Protein AF-A0A4C1YRF5-F1 (afdb_monomer)

Organism: Eumeta variegata (NCBI:txid151549)

Foldseek 3Di:
DDDPVVVVVVVPPPDCPCVVVVVVVVVVVVVVVVVVVVVVVFDWDWDQDLDAPPLQWGFTWIAGPVPRDTDDTPDTDPCNNVFKGFPDWDDDPFKIWTFIDGRVNPDDTDIDIDGRDDPPD

Radius of gyration: 25.14 Å; Cα contacts (8 Å, |Δi|>4): 164; chains: 1; bounding box: 38×48×75 Å

pLDDT: mean 75.79, std 10.39, range [47.78, 93.0]

Secondary structure (DSSP, 8-state):
---HHHHHHHTTSPPTHHHHHHHHHHHHHHHHHHHHHHHHHS-EEEEE--S--TT--EEEEEEETTT--EEEEEEEETTGGGTEEEEEEEE-SSEEEEEEEETTS-S--EEEEEE---TT-

Sequence (121 aa):
MHDEKSAKHLSTVPLSNDTVSRRIHDLASYVKQELVTRLHKTRFALQMDESTDVAGLAILLVIDVRTGEFIRNLVELSSGGSGGVVWRVRVSATELICAVGFRSGTEETKLLVLDFDVPGA

Solvent-accessible surface area (backbone atoms only — not comparable to full-atom values): 7185 Å² total; per-residue (Å²): 134,82,59,70,70,59,55,60,59,53,72,70,51,80,71,69,79,56,54,59,59,49,50,50,52,52,49,52,49,47,54,51,50,52,50,52,54,49,57,75,72,51,55,73,39,78,46,82,45,92,62,50,50,100,86,21,32,23,39,36,36,34,26,36,65,85,79,66,44,80,74,48,74,80,43,73,36,91,44,16,63,82,36,29,42,75,80,46,76,51,73,62,98,41,38,39,37,33,40,32,33,34,77,83,62,84,48,78,72,44,77,48,74,46,76,64,70,61,95,87,117

Nearest PDB structures (foldseek):
  7t1y-assembly1_B  TM=8.928E-01  e=1.579E-06  Homo sapiens
  2ovr-assembly1_B  TM=8.914E-01  e=1.770E-06  Homo sapiens
  7t1z-assembly1_B  TM=8.985E-01  e=1.983E-06  Homo sapiens
  2ovq-assembly1_B  TM=7.562E-01  e=2.099E-06  Homo sapiens
  2ovp-assembly1_B  TM=7.545E-01  e=4.932E-06  Homo sapiens

Mean predicted aligned error: 13.36 Å

Structure (mmCIF, N/CA/C/O backbone):
data_AF-A0A4C1YRF5-F1
#
_entry.id   AF-A0A4C1YRF5-F1
#
loop_
_atom_site.group_PDB
_atom_site.id
_atom_site.type_symbol
_atom_site.label_atom_id
_atom_site.label_alt_id
_atom_site.label_comp_id
_atom_site.label_asym_id
_atom_site.label_entity_id
_atom_site.label_seq_id
_atom_site.pdbx_PDB_ins_code
_atom_site.Cartn_x
_atom_site.Cartn_y
_atom_site.Cartn_z
_atom_site.occupancy
_atom_site.B_iso_or_equiv
_atom_site.auth_seq_id
_atom_site.auth_comp_id
_atom_site.auth_asym_id
_atom_site.auth_atom_id
_atom_site.pdbx_PDB_model_num
ATOM 1 N N . MET A 1 1 ? -14.707 35.808 54.063 1.00 47.78 1 MET A N 1
ATOM 2 C CA . MET A 1 1 ? -14.093 34.532 54.483 1.00 47.78 1 MET A CA 1
ATOM 3 C C . MET A 1 1 ? -14.918 33.451 53.805 1.00 47.78 1 MET A C 1
ATOM 5 O O . MET A 1 1 ? -16.065 33.291 54.180 1.00 47.78 1 MET A O 1
ATOM 9 N N . HIS A 1 2 ? -14.446 32.905 52.681 1.00 54.00 2 HIS A N 1
ATOM 10 C CA . HIS A 1 2 ? -15.250 31.992 51.858 1.00 54.00 2 HIS A CA 1
ATOM 11 C C . HIS A 1 2 ? -15.219 30.587 52.469 1.00 54.00 2 HIS A C 1
ATOM 13 O O . HIS A 1 2 ? -14.153 30.103 52.844 1.00 54.00 2 HIS A O 1
ATOM 19 N N . ASP A 1 3 ? -16.395 29.975 52.586 1.00 64.62 3 ASP A N 1
ATOM 20 C CA . ASP A 1 3 ? -16.632 28.754 53.352 1.00 64.62 3 ASP A CA 1
ATOM 21 C C . ASP A 1 3 ? -15.828 27.561 52.814 1.00 64.62 3 ASP A C 1
ATOM 23 O O . ASP A 1 3 ? -15.987 27.126 51.672 1.00 64.62 3 ASP A O 1
ATOM 27 N N . GLU A 1 4 ? -14.994 26.974 53.672 1.00 75.12 4 GLU A N 1
ATOM 28 C CA . GLU A 1 4 ? -14.147 25.801 53.396 1.00 75.12 4 GLU A CA 1
ATOM 29 C C . GLU A 1 4 ? -14.957 24.584 52.896 1.00 75.12 4 GLU A C 1
ATOM 31 O O . GLU A 1 4 ? -14.465 23.720 52.167 1.00 75.12 4 GLU A O 1
ATOM 36 N N . LYS A 1 5 ? -16.246 24.544 53.248 1.00 73.88 5 LYS A N 1
ATOM 37 C CA . LYS A 1 5 ? -17.214 23.534 52.809 1.00 73.88 5 LYS A CA 1
ATOM 38 C C . LYS A 1 5 ? -17.516 23.633 51.307 1.00 73.88 5 LYS A C 1
ATOM 40 O O . LYS A 1 5 ? -17.642 22.606 50.644 1.00 73.88 5 LYS A O 1
ATOM 45 N N . SER A 1 6 ? -17.568 24.851 50.770 1.00 71.00 6 SER A N 1
ATOM 46 C CA . SER A 1 6 ? -17.786 25.122 49.345 1.00 71.00 6 SER A CA 1
ATOM 47 C C . SER A 1 6 ? -16.544 24.790 48.516 1.00 71.00 6 SER A C 1
ATOM 49 O O . SER A 1 6 ? -16.664 24.264 47.414 1.00 71.00 6 SER A O 1
ATOM 51 N N . ALA A 1 7 ? -15.344 25.002 49.069 1.00 73.81 7 ALA A N 1
ATOM 52 C CA . ALA A 1 7 ? -14.087 24.628 48.418 1.00 73.81 7 ALA A CA 1
ATOM 53 C C . ALA A 1 7 ? -13.938 23.101 48.253 1.00 73.81 7 ALA A C 1
ATOM 55 O O . ALA A 1 7 ? -13.535 22.634 47.189 1.00 73.81 7 ALA A O 1
ATOM 56 N N . LYS A 1 8 ? -14.342 22.311 49.260 1.00 74.88 8 LYS A N 1
ATOM 57 C CA . LYS A 1 8 ? -14.329 20.833 49.198 1.00 74.88 8 LYS A CA 1
ATOM 58 C C . LYS A 1 8 ? -15.334 20.258 48.192 1.00 74.88 8 LYS A C 1
ATOM 60 O O . LYS A 1 8 ? -15.087 19.204 47.613 1.00 74.88 8 LYS A O 1
ATOM 65 N N . HIS A 1 9 ? -16.449 20.952 47.960 1.00 69.31 9 HIS A N 1
ATOM 66 C CA . HIS A 1 9 ? -17.412 20.595 46.912 1.00 69.31 9 HIS A CA 1
ATOM 67 C C . HIS A 1 9 ? -16.955 21.009 45.506 1.00 69.31 9 HIS A C 1
ATOM 69 O O . HIS A 1 9 ? -17.420 20.442 44.525 1.00 69.31 9 HIS A O 1
ATOM 75 N N . LEU A 1 10 ? -16.047 21.981 45.391 1.00 65.38 10 LEU A N 1
ATOM 76 C CA . LEU A 1 10 ? -15.491 22.396 44.105 1.00 65.38 10 LEU A CA 1
ATOM 77 C C . LEU A 1 10 ? -14.403 21.424 43.618 1.00 65.38 10 LEU A C 1
ATOM 79 O O . LEU A 1 10 ? -14.281 21.204 42.42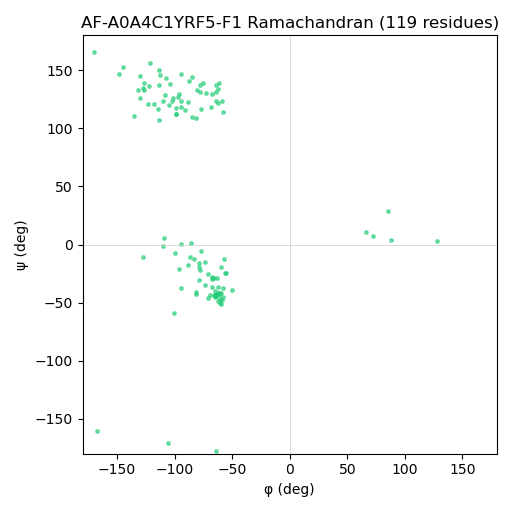0 1.00 65.38 10 LEU A O 1
ATOM 83 N N . SER A 1 11 ? -13.663 20.781 44.532 1.00 65.81 11 SER A N 1
ATOM 84 C CA . SER A 1 11 ? -12.657 19.761 44.188 1.00 65.81 11 SER A CA 1
ATOM 85 C C . SER A 1 11 ? -13.246 18.418 43.746 1.00 65.81 11 SER A C 1
ATOM 87 O O . SER A 1 11 ? -12.525 17.589 43.198 1.00 65.81 11 SER A O 1
ATOM 89 N N . THR A 1 12 ? -14.536 18.176 43.994 1.00 68.94 12 THR A N 1
ATOM 90 C CA . THR A 1 12 ? -15.246 16.992 43.484 1.00 68.94 12 THR A CA 1
ATOM 91 C C . THR A 1 12 ? -15.814 17.198 42.082 1.00 68.94 12 THR A C 1
ATOM 93 O O . THR A 1 12 ? -16.222 16.223 41.454 1.00 68.94 12 THR A O 1
ATOM 96 N N . VAL A 1 13 ? -15.817 18.433 41.565 1.00 63.59 13 VAL A N 1
ATOM 97 C CA . VAL A 1 13 ? -16.153 18.711 40.166 1.00 63.59 13 VAL A CA 1
ATOM 98 C C . VAL A 1 13 ? -14.939 18.329 39.314 1.00 63.59 13 VAL A C 1
ATOM 100 O O . VAL A 1 13 ? -13.880 18.939 39.477 1.00 63.59 13 VAL A O 1
ATOM 103 N N . PRO A 1 14 ? -15.046 17.332 38.414 1.00 58.84 14 PRO A N 1
ATOM 104 C CA . PRO A 1 14 ? -13.927 16.939 37.568 1.00 58.84 14 PRO A CA 1
ATOM 105 C C . PRO A 1 14 ? -13.473 18.142 36.741 1.00 58.84 14 PRO A C 1
ATOM 107 O O . PRO A 1 14 ? -14.273 18.754 36.029 1.00 58.84 14 PRO A O 1
ATOM 110 N N . LEU A 1 15 ? -12.195 18.501 36.847 1.00 61.03 15 LEU A N 1
ATOM 111 C CA . LEU A 1 15 ? -11.625 19.580 36.052 1.00 61.03 15 LEU A CA 1
ATOM 112 C C . LEU A 1 15 ? -11.672 19.170 34.573 1.00 61.03 15 LEU A C 1
ATOM 114 O O . LEU A 1 15 ? -11.158 18.134 34.173 1.00 61.03 15 LEU A O 1
ATOM 118 N N . SER A 1 16 ? -12.315 19.999 33.753 1.00 54.59 16 SER A N 1
ATOM 119 C CA . SER A 1 16 ? -12.630 19.742 32.339 1.00 54.59 16 SER A CA 1
ATOM 120 C C . SER A 1 16 ? -11.419 19.438 31.432 1.00 54.59 16 SER A C 1
ATOM 122 O O . SER A 1 16 ? -11.618 19.005 30.290 1.00 54.59 16 SER A O 1
ATOM 124 N N . ASN A 1 17 ? -10.187 19.670 31.890 1.00 55.25 17 ASN A N 1
ATOM 125 C CA . ASN A 1 17 ? -8.987 19.738 31.048 1.00 55.25 17 ASN A CA 1
ATOM 126 C C . ASN A 1 17 ? -8.528 18.398 30.464 1.00 55.25 17 ASN A C 1
ATOM 128 O O . ASN A 1 17 ? -7.931 18.372 29.392 1.00 55.25 17 ASN A O 1
ATOM 132 N N . ASP A 1 18 ? -8.846 17.281 31.101 1.00 58.19 18 ASP A N 1
ATOM 133 C CA . ASP A 1 18 ? -8.476 15.946 30.627 1.00 58.19 18 ASP A CA 1
ATOM 134 C C . ASP A 1 18 ? -9.624 15.238 29.892 1.00 58.19 18 ASP A C 1
ATOM 136 O O . ASP A 1 18 ? -9.408 14.218 29.244 1.00 58.19 18 ASP A O 1
ATOM 140 N N . THR A 1 19 ? -10.832 15.811 29.881 1.00 68.31 19 THR A N 1
ATOM 141 C CA . THR A 1 19 ? -11.997 15.234 29.184 1.00 68.31 19 THR A CA 1
ATOM 142 C C . THR A 1 19 ? -11.859 15.286 27.669 1.00 68.31 19 THR A C 1
ATOM 144 O O . THR A 1 19 ? -12.181 14.317 26.987 1.00 68.31 19 THR A O 1
ATOM 147 N N . VAL A 1 20 ? -11.385 16.410 27.126 1.00 77.38 20 VAL A N 1
ATOM 148 C CA . VAL A 1 20 ? -11.210 16.570 25.674 1.00 77.38 20 VAL A CA 1
ATOM 149 C C . VAL A 1 20 ? -10.043 15.715 25.193 1.00 77.38 20 VAL A C 1
ATOM 151 O O . VAL A 1 20 ? -10.201 14.966 24.235 1.00 77.38 20 VAL A O 1
ATOM 154 N N . SER A 1 21 ? -8.911 15.757 25.902 1.00 82.88 21 SER A N 1
ATOM 155 C CA . SER A 1 21 ? -7.732 14.950 25.568 1.00 82.88 21 SER A CA 1
ATOM 156 C C . SER A 1 21 ? -8.030 13.447 25.620 1.00 82.88 21 SER A C 1
ATOM 158 O O . SER A 1 21 ? -7.766 12.743 24.646 1.00 82.88 21 SER A O 1
ATOM 160 N N . ARG A 1 22 ? -8.688 12.960 26.688 1.00 82.81 22 ARG A N 1
ATOM 161 C CA . ARG A 1 22 ? -9.128 11.555 26.778 1.00 82.81 22 ARG A CA 1
ATOM 162 C C . ARG A 1 22 ? -10.070 11.182 25.642 1.00 82.81 22 ARG A C 1
ATOM 164 O O . ARG A 1 22 ? -9.817 10.204 24.960 1.00 82.81 22 ARG A O 1
ATOM 171 N N . ARG A 1 23 ? -11.091 11.995 25.356 1.00 86.44 23 ARG A N 1
ATOM 172 C CA . ARG A 1 23 ? -12.031 11.705 24.260 1.00 86.44 23 ARG A CA 1
ATOM 173 C C . ARG A 1 23 ? -11.365 11.680 22.886 1.00 86.44 23 ARG A C 1
ATOM 175 O O . ARG A 1 23 ? -11.757 10.869 22.055 1.00 86.44 23 ARG A O 1
ATOM 182 N N . ILE A 1 24 ? -10.382 12.547 22.635 1.00 88.44 24 ILE A N 1
ATOM 183 C CA . ILE A 1 24 ? -9.588 12.511 21.398 1.00 88.44 24 ILE A CA 1
ATOM 184 C C . ILE A 1 24 ? -8.786 11.213 21.337 1.00 88.44 24 ILE A C 1
ATOM 186 O O . ILE A 1 24 ? -8.767 10.561 20.297 1.00 88.44 24 ILE A O 1
ATOM 190 N N . HIS A 1 25 ? -8.158 10.818 22.445 1.00 89.44 25 HIS A N 1
ATOM 191 C CA . HIS A 1 25 ? -7.386 9.584 22.516 1.00 89.44 25 HIS A CA 1
ATOM 192 C C . HIS A 1 25 ? -8.260 8.335 22.326 1.00 89.44 25 HIS A C 1
ATOM 194 O O . HIS A 1 25 ? -7.902 7.447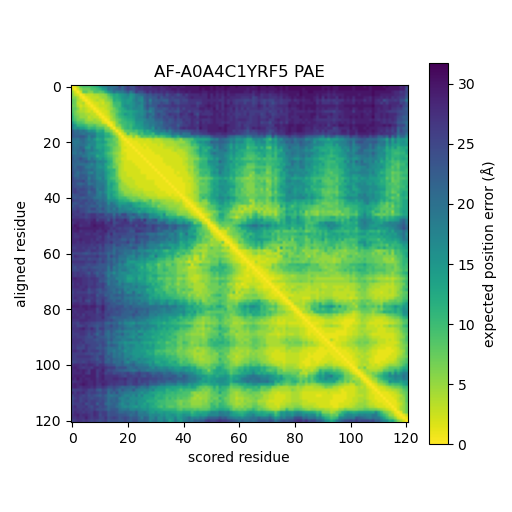 21.552 1.00 89.44 25 HIS A O 1
ATOM 200 N N . ASP A 1 26 ? -9.430 8.297 22.961 1.00 90.44 26 ASP A N 1
ATOM 201 C CA . ASP A 1 26 ? -10.406 7.215 22.835 1.00 90.44 26 ASP A CA 1
ATOM 202 C C . ASP A 1 26 ? -10.938 7.129 21.400 1.00 90.44 26 ASP A C 1
ATOM 204 O O . ASP A 1 26 ? -11.003 6.044 20.824 1.00 90.44 26 ASP A O 1
ATOM 208 N N . LEU A 1 27 ? -11.255 8.273 20.781 1.00 93.00 27 LEU A N 1
ATOM 209 C CA . LEU A 1 27 ? -11.716 8.323 19.395 1.00 93.00 27 LEU A CA 1
ATOM 210 C C . LEU A 1 27 ? -10.618 7.884 18.420 1.00 93.00 27 LEU A C 1
ATOM 212 O O . LEU A 1 27 ? -10.889 7.105 17.509 1.00 93.00 27 LEU A O 1
ATOM 216 N N . ALA A 1 28 ? -9.381 8.340 18.618 1.00 90.62 28 ALA A N 1
ATOM 217 C CA . 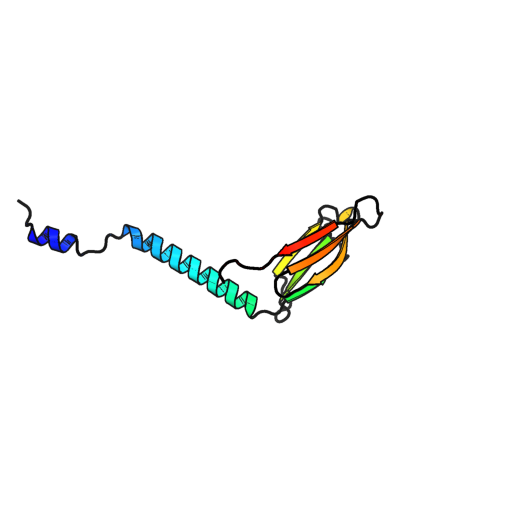ALA A 1 28 ? -8.243 7.925 17.805 1.00 90.62 28 ALA A CA 1
ATOM 218 C C . ALA A 1 28 ? -7.991 6.415 17.926 1.00 90.62 28 ALA A C 1
ATOM 220 O O . ALA A 1 28 ? -7.791 5.733 16.919 1.00 90.62 28 ALA A O 1
ATOM 221 N N . SER A 1 29 ? -8.063 5.882 19.148 1.00 90.31 29 SER A N 1
ATOM 222 C CA . SER A 1 29 ? -7.909 4.452 19.420 1.00 90.31 29 SER A CA 1
ATOM 223 C C . SER A 1 29 ? -9.024 3.633 18.771 1.00 90.31 29 SER A C 1
ATOM 225 O O . SER A 1 29 ? -8.740 2.633 18.114 1.00 90.31 29 SER A O 1
ATOM 227 N N . TYR A 1 30 ? -10.273 4.089 18.876 1.00 92.62 30 TYR A N 1
ATOM 228 C CA . TYR A 1 30 ? -11.421 3.448 18.240 1.00 92.62 30 TYR A CA 1
ATOM 229 C C . TYR A 1 30 ? -11.305 3.440 16.711 1.00 92.62 30 TYR A C 1
ATOM 231 O O . TYR A 1 30 ? -11.449 2.388 16.091 1.00 92.62 30 TYR A O 1
ATOM 239 N N . VAL A 1 31 ? -10.984 4.583 16.092 1.00 91.12 31 VAL A N 1
ATOM 240 C CA . VAL A 1 31 ? -10.803 4.681 14.632 1.00 91.12 31 VAL A CA 1
ATOM 241 C C . VAL A 1 31 ? -9.681 3.754 14.163 1.00 91.12 31 VAL A C 1
ATOM 243 O O . VAL A 1 31 ? -9.848 3.053 13.165 1.00 91.12 31 VAL A O 1
ATOM 246 N N . LYS A 1 32 ? -8.566 3.692 14.903 1.00 85.31 32 LYS A N 1
ATOM 247 C CA . LYS A 1 32 ? -7.471 2.753 14.625 1.00 85.31 32 LYS A CA 1
ATOM 248 C C . LYS A 1 32 ? -7.957 1.302 14.681 1.00 85.31 32 LYS A C 1
ATOM 250 O O . LYS A 1 32 ? -7.709 0.549 13.744 1.00 85.31 32 LYS A O 1
ATOM 255 N N . GLN A 1 33 ? -8.640 0.905 15.752 1.00 83.25 33 GLN A N 1
ATOM 256 C CA . GLN A 1 33 ? -9.118 -0.470 15.935 1.00 83.25 33 GLN A CA 1
ATOM 257 C C . GLN A 1 33 ? -10.150 -0.881 14.881 1.00 83.25 33 GLN A C 1
ATOM 259 O O . GLN A 1 33 ? -10.075 -1.988 14.346 1.00 83.25 33 GLN A O 1
ATOM 264 N N . GLU A 1 34 ? -11.090 0.004 14.552 1.00 86.94 34 GLU A N 1
ATOM 265 C CA . GLU A 1 34 ? -12.094 -0.239 13.518 1.00 86.94 34 GLU A CA 1
ATOM 266 C C . GLU A 1 34 ? -11.435 -0.390 12.142 1.00 86.94 34 GLU A C 1
ATOM 268 O O . GLU A 1 34 ? -11.758 -1.320 11.403 1.00 86.94 34 GLU A O 1
ATOM 273 N N . LEU A 1 35 ? -10.459 0.466 11.814 1.00 81.81 35 LEU A N 1
ATOM 274 C CA . LEU A 1 35 ? -9.688 0.353 10.578 1.00 81.81 35 LEU A 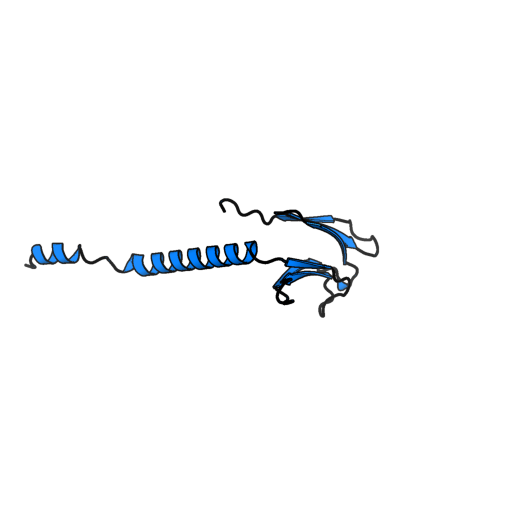CA 1
ATOM 275 C C . LEU A 1 35 ? -8.939 -0.984 10.506 1.00 81.81 35 LEU A C 1
ATOM 277 O O . LEU A 1 35 ? -9.082 -1.698 9.516 1.00 81.81 35 LEU A O 1
ATOM 281 N N . VAL A 1 36 ? -8.204 -1.361 11.557 1.00 79.25 36 VAL A N 1
ATOM 282 C CA . VAL A 1 36 ? -7.486 -2.649 11.627 1.00 79.25 36 VAL A CA 1
ATOM 283 C C . VAL A 1 36 ? -8.456 -3.821 11.469 1.00 79.25 36 VAL A C 1
ATOM 285 O O . VAL A 1 36 ? -8.224 -4.724 10.670 1.00 79.25 36 VAL A O 1
ATOM 288 N N . THR A 1 37 ? -9.594 -3.781 12.161 1.00 79.31 37 THR A N 1
ATOM 289 C CA . THR A 1 37 ? -10.621 -4.827 12.080 1.00 79.31 37 THR A CA 1
ATOM 290 C C . THR A 1 37 ? -11.190 -4.956 10.670 1.00 79.31 37 THR A C 1
ATOM 292 O O . THR A 1 37 ? -11.401 -6.070 10.185 1.00 79.31 37 THR A O 1
ATOM 295 N N . ARG A 1 38 ? -11.449 -3.832 9.993 1.00 78.31 38 ARG A N 1
ATOM 296 C CA . ARG A 1 38 ? -11.914 -3.833 8.601 1.00 78.31 38 ARG A CA 1
ATOM 297 C C . ARG A 1 38 ? -10.859 -4.392 7.665 1.00 78.31 38 ARG A C 1
ATOM 299 O O . ARG A 1 38 ? -11.204 -5.231 6.837 1.00 78.31 38 ARG A O 1
ATOM 306 N N . LEU A 1 39 ? -9.602 -3.981 7.821 1.00 73.25 39 LEU A N 1
ATOM 307 C CA . LEU A 1 39 ? -8.494 -4.472 7.005 1.00 73.25 39 LEU A CA 1
ATOM 308 C C . LEU A 1 39 ? -8.297 -5.986 7.174 1.00 73.25 39 LEU A C 1
ATOM 310 O O . LEU A 1 39 ? -8.172 -6.693 6.185 1.00 73.25 39 LEU A O 1
ATOM 314 N N . HIS A 1 40 ? -8.394 -6.519 8.395 1.00 72.56 40 HIS A N 1
ATOM 315 C CA . HIS A 1 40 ? -8.310 -7.967 8.631 1.00 72.56 40 HIS A CA 1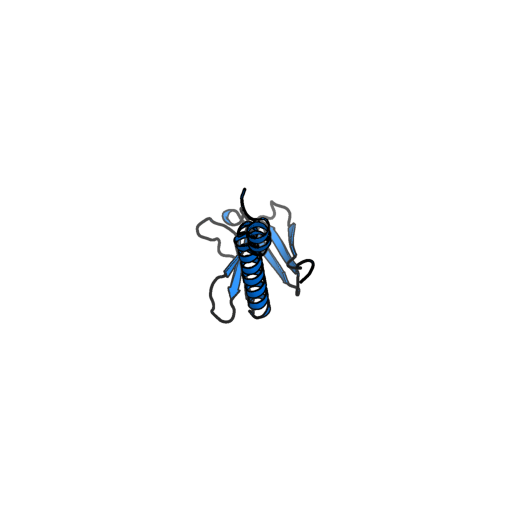
ATOM 316 C C . HIS A 1 40 ? -9.489 -8.768 8.057 1.00 72.56 40 HIS A C 1
ATOM 318 O O . HIS A 1 40 ? -9.344 -9.949 7.746 1.00 72.56 40 HIS A O 1
ATOM 324 N N . LYS A 1 41 ? -10.675 -8.162 7.933 1.00 74.94 41 LYS A N 1
ATOM 325 C CA . LYS A 1 41 ? -11.872 -8.826 7.382 1.00 74.94 41 LYS A CA 1
ATOM 326 C C . LYS A 1 41 ? -11.991 -8.706 5.867 1.00 74.94 41 LYS A C 1
ATOM 328 O O . LYS A 1 41 ? -12.785 -9.427 5.260 1.00 74.94 41 LYS A O 1
ATOM 333 N N . THR A 1 42 ? -11.275 -7.768 5.264 1.00 71.25 42 THR A N 1
ATOM 334 C CA . THR A 1 42 ? -11.332 -7.520 3.826 1.00 71.25 42 THR A CA 1
ATOM 335 C C . THR A 1 42 ? -10.335 -8.424 3.113 1.00 71.25 42 THR A C 1
ATOM 337 O O . THR A 1 42 ? -9.253 -8.723 3.609 1.00 71.25 42 THR A O 1
ATOM 340 N N . ARG A 1 43 ? -10.744 -8.941 1.952 1.00 74.75 43 ARG A N 1
ATOM 341 C CA . ARG A 1 43 ? -9.844 -9.658 1.051 1.00 74.75 43 ARG A CA 1
ATOM 342 C C . ARG A 1 43 ? -9.374 -8.661 0.012 1.00 74.75 43 ARG A C 1
ATOM 344 O O . ARG A 1 43 ? -10.200 -7.994 -0.605 1.00 74.75 43 ARG A O 1
ATOM 351 N N . PHE A 1 44 ? -8.069 -8.594 -0.186 1.00 76.94 44 PHE A N 1
ATOM 352 C CA . PHE A 1 44 ? -7.457 -7.699 -1.155 1.00 76.94 44 PHE A CA 1
ATOM 353 C C . PHE A 1 44 ? -6.940 -8.486 -2.352 1.00 76.94 44 PHE A C 1
ATOM 355 O O . PHE A 1 44 ? -6.443 -9.604 -2.202 1.00 76.94 44 PHE A O 1
ATOM 362 N N . ALA A 1 45 ? -7.060 -7.896 -3.534 1.00 72.69 45 ALA A N 1
ATOM 363 C CA . ALA A 1 45 ? -6.364 -8.333 -4.728 1.00 72.69 45 ALA A CA 1
ATOM 364 C C . ALA A 1 45 ? -5.214 -7.367 -4.989 1.00 72.69 45 ALA A C 1
ATOM 366 O O . ALA A 1 45 ? -5.366 -6.150 -4.862 1.00 72.69 45 ALA A O 1
ATOM 367 N N . LEU A 1 46 ? -4.068 -7.928 -5.362 1.00 75.06 46 LEU A N 1
ATOM 368 C CA . LEU A 1 46 ? -2.952 -7.166 -5.897 1.00 75.06 46 LEU A CA 1
ATOM 369 C C . LEU A 1 46 ? -3.063 -7.201 -7.416 1.00 75.06 46 LEU A C 1
ATOM 371 O O . LEU A 1 46 ? -3.009 -8.279 -8.009 1.00 75.06 46 LEU A O 1
ATOM 375 N N . GLN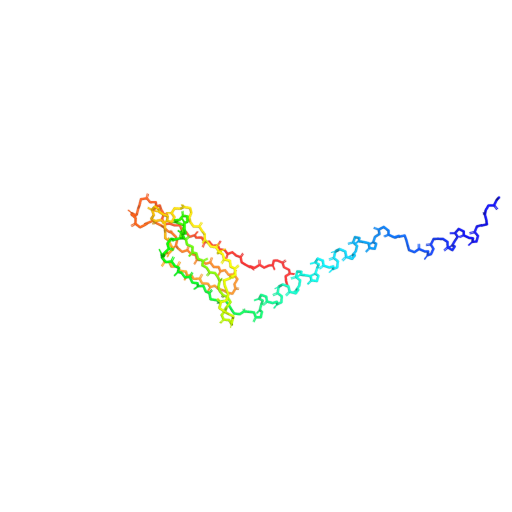 A 1 47 ? -3.224 -6.037 -8.036 1.00 67.75 47 GLN A N 1
ATOM 376 C CA . GLN A 1 47 ? -3.153 -5.915 -9.485 1.00 67.75 47 GLN A CA 1
ATOM 377 C C . GLN A 1 47 ? -1.765 -5.407 -9.860 1.00 67.75 47 GLN A C 1
ATOM 379 O O . GLN A 1 47 ? -1.360 -4.311 -9.470 1.00 67.75 47 GLN A O 1
ATOM 384 N N . MET A 1 48 ? -1.040 -6.235 -10.610 1.00 63.56 48 MET A N 1
ATOM 385 C CA . MET A 1 48 ? 0.166 -5.827 -11.317 1.00 63.56 48 MET A CA 1
ATOM 386 C C . MET A 1 48 ? -0.280 -5.241 -12.646 1.00 63.56 48 MET A C 1
ATOM 388 O O . MET A 1 48 ? -0.770 -5.985 -13.494 1.00 63.56 48 MET A O 1
ATOM 392 N N . ASP A 1 49 ? -0.153 -3.929 -12.806 1.00 60.50 49 ASP A N 1
ATOM 393 C CA . ASP A 1 49 ? -0.326 -3.321 -14.114 1.00 60.50 49 ASP A CA 1
ATOM 394 C C . ASP A 1 49 ? 1.045 -3.019 -14.717 1.00 60.50 49 ASP A C 1
ATOM 396 O O . ASP A 1 49 ? 1.915 -2.416 -14.089 1.00 60.50 49 ASP A O 1
ATOM 400 N N . GLU A 1 50 ? 1.253 -3.522 -15.930 1.00 53.34 50 GLU A N 1
ATOM 401 C CA . GLU A 1 50 ? 2.414 -3.177 -16.747 1.00 53.34 50 GLU A CA 1
ATOM 402 C C . GLU A 1 50 ? 2.225 -1.804 -17.412 1.00 53.34 50 GLU A C 1
ATOM 404 O O . GLU A 1 50 ? 3.188 -1.221 -17.918 1.00 53.34 50 GLU A O 1
ATOM 409 N N . SER A 1 51 ? 0.979 -1.312 -17.433 1.00 54.34 51 SER A N 1
ATOM 410 C CA . SER A 1 51 ? 0.624 0.005 -17.921 1.00 54.34 51 SER A CA 1
ATOM 411 C C . SER A 1 51 ? 1.082 1.067 -16.927 1.00 54.34 51 SER A C 1
ATOM 413 O O . SER A 1 51 ? 0.914 0.969 -15.711 1.00 54.34 51 SER A O 1
ATOM 415 N N . THR A 1 52 ? 1.764 2.063 -17.467 1.00 59.62 52 THR A N 1
ATOM 416 C CA . THR A 1 52 ? 2.187 3.237 -16.727 1.00 59.62 52 THR A CA 1
ATOM 417 C C . THR A 1 52 ? 0.985 4.145 -16.499 1.00 59.62 52 THR A C 1
ATOM 419 O O . THR A 1 52 ? 0.189 4.329 -17.424 1.00 59.62 52 THR A O 1
ATOM 422 N N . ASP A 1 53 ? 0.85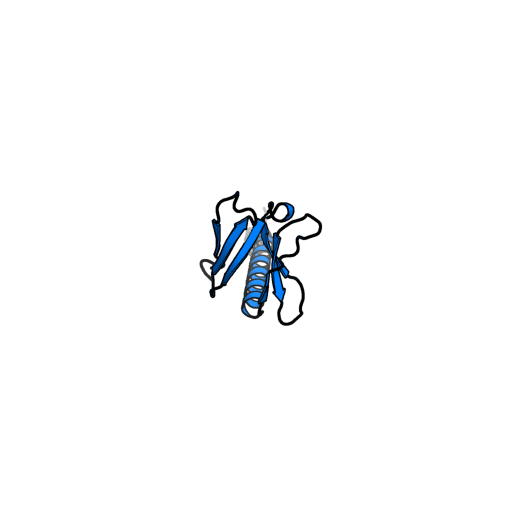1 4.743 -15.315 1.00 65.19 53 ASP A N 1
ATOM 423 C CA . ASP A 1 53 ? -0.214 5.725 -15.077 1.00 65.19 53 ASP A CA 1
ATOM 424 C C . ASP A 1 53 ? -0.062 6.983 -15.959 1.00 65.19 53 ASP A C 1
ATOM 426 O O . ASP A 1 53 ? 0.848 7.099 -16.784 1.00 65.19 53 ASP A O 1
ATOM 430 N N . VAL A 1 54 ? -0.948 7.970 -15.790 1.00 66.75 54 VAL A N 1
ATOM 431 C CA . VAL A 1 54 ? -0.870 9.238 -16.544 1.00 66.75 54 VAL A CA 1
ATOM 432 C C . VAL A 1 54 ? 0.440 10.009 -16.314 1.00 66.75 54 VAL A C 1
ATOM 434 O O . VAL A 1 54 ? 0.783 10.864 -17.127 1.00 66.75 54 VAL A O 1
ATOM 437 N N . ALA A 1 55 ? 1.168 9.717 -15.231 1.00 65.88 55 ALA A N 1
ATOM 438 C CA . ALA A 1 55 ? 2.482 10.271 -14.918 1.00 65.88 55 ALA A CA 1
ATOM 439 C C . ALA A 1 55 ? 3.640 9.370 -15.392 1.00 65.88 55 ALA A C 1
ATOM 441 O O . ALA A 1 55 ? 4.809 9.719 -15.220 1.00 65.88 55 ALA A O 1
ATOM 442 N N . GLY A 1 56 ? 3.337 8.236 -16.020 1.00 63.41 56 GLY A N 1
ATOM 443 C CA . GLY A 1 56 ? 4.323 7.282 -16.485 1.00 63.41 56 GLY A CA 1
ATOM 444 C C . GLY A 1 56 ? 4.719 6.251 -15.428 1.00 63.41 56 GLY A C 1
ATOM 445 O O . GLY A 1 56 ? 5.591 5.455 -15.693 1.00 63.41 56 GLY A O 1
ATOM 446 N N . LEU A 1 57 ? 4.156 6.199 -14.231 1.00 66.75 57 LEU A N 1
ATOM 447 C CA . LEU A 1 57 ? 4.721 5.407 -13.135 1.00 66.75 57 LEU A CA 1
ATOM 448 C C . LEU A 1 57 ? 4.280 3.942 -13.190 1.00 66.75 57 LEU A C 1
ATOM 450 O O . LEU A 1 57 ? 3.153 3.638 -13.574 1.00 66.75 57 LEU A O 1
ATOM 454 N N . ALA A 1 58 ? 5.173 3.025 -12.805 1.00 66.00 58 ALA A N 1
ATOM 455 C CA . ALA A 1 58 ? 4.859 1.602 -12.705 1.00 66.00 58 ALA A CA 1
ATOM 456 C C . ALA A 1 58 ? 4.314 1.337 -11.305 1.00 66.00 58 ALA A C 1
ATOM 458 O O . ALA A 1 58 ? 4.983 1.648 -10.312 1.00 66.00 58 ALA A O 1
ATOM 459 N N . ILE A 1 59 ? 3.099 0.787 -11.238 1.00 67.56 59 ILE A N 1
ATOM 460 C CA . ILE A 1 59 ? 2.303 0.773 -10.012 1.00 67.56 59 ILE A CA 1
ATOM 461 C C . ILE A 1 59 ? 1.836 -0.641 -9.667 1.00 67.56 59 ILE A C 1
ATOM 463 O O . ILE A 1 59 ? 1.316 -1.377 -10.504 1.00 67.56 59 ILE A O 1
ATOM 467 N N . LEU A 1 60 ? 1.976 -1.001 -8.389 1.00 75.38 60 LEU A N 1
ATOM 468 C CA . LEU A 1 60 ? 1.287 -2.145 -7.795 1.00 75.38 60 LEU A CA 1
ATOM 469 C C . LEU A 1 60 ? 0.053 -1.654 -7.030 1.00 75.38 60 LEU A C 1
ATOM 471 O O . LEU A 1 60 ? 0.186 -0.986 -5.999 1.00 75.38 60 LEU A O 1
ATOM 475 N N . LEU A 1 61 ? -1.136 -1.995 -7.530 1.00 76.25 61 LEU A N 1
ATOM 476 C CA . LEU A 1 61 ? -2.419 -1.533 -6.996 1.00 76.25 61 LEU A CA 1
ATOM 477 C C . LEU A 1 61 ? -3.004 -2.536 -5.995 1.00 76.25 61 LEU A C 1
ATOM 479 O O . LEU A 1 61 ? -2.888 -3.751 -6.176 1.00 76.25 61 LEU A O 1
ATOM 483 N N . VAL A 1 62 ? -3.706 -2.022 -4.984 1.00 76.06 62 VAL A N 1
ATOM 484 C CA . VAL A 1 62 ? -4.560 -2.815 -4.086 1.00 76.06 62 VAL A CA 1
ATOM 485 C C . VAL A 1 62 ? -6.012 -2.526 -4.390 1.00 76.06 62 VAL A C 1
ATOM 487 O O . VAL A 1 62 ? -6.430 -1.367 -4.388 1.00 76.06 62 VAL A O 1
ATOM 490 N N . ILE A 1 63 ? -6.778 -3.588 -4.597 1.00 75.06 63 ILE A N 1
ATOM 491 C CA . ILE A 1 63 ? -8.207 -3.528 -4.885 1.00 75.06 63 ILE A CA 1
ATOM 492 C C . ILE A 1 63 ? -8.947 -4.337 -3.819 1.00 75.06 63 ILE A C 1
ATOM 494 O O . ILE A 1 63 ? -8.513 -5.434 -3.454 1.00 75.06 63 ILE A O 1
ATOM 498 N N . ASP A 1 64 ? -10.060 -3.813 -3.308 1.00 78.69 64 ASP A N 1
ATOM 499 C CA . ASP A 1 64 ? -10.978 -4.602 -2.480 1.00 78.69 64 ASP A CA 1
ATOM 500 C C . ASP A 1 64 ? -11.644 -5.657 -3.376 1.00 78.69 64 ASP A C 1
ATOM 502 O O . ASP A 1 64 ? -12.358 -5.331 -4.320 1.00 78.69 64 ASP A O 1
ATOM 506 N N . VAL A 1 65 ? -11.431 -6.943 -3.087 1.00 77.81 65 VAL A N 1
ATOM 507 C CA . VAL A 1 65 ? -11.965 -8.050 -3.905 1.00 77.81 65 VAL A CA 1
ATOM 508 C C . VAL A 1 65 ? -13.490 -8.066 -3.917 1.00 77.81 65 VAL A C 1
ATOM 510 O O . VAL A 1 65 ? -14.103 -8.556 -4.863 1.00 77.81 65 VAL A O 1
ATOM 513 N N . ARG A 1 66 ? -14.122 -7.577 -2.850 1.00 79.75 66 ARG A N 1
ATOM 514 C CA . ARG A 1 66 ? -15.573 -7.603 -2.700 1.00 79.75 66 ARG A CA 1
ATOM 515 C C . ARG A 1 66 ? -16.235 -6.457 -3.453 1.00 79.75 66 ARG A C 1
ATOM 517 O O . ARG A 1 66 ? -17.285 -6.682 -4.044 1.00 79.75 66 ARG A O 1
ATOM 524 N N . THR A 1 67 ? -15.680 -5.247 -3.382 1.00 82.00 67 THR A N 1
ATOM 525 C CA . THR A 1 67 ? -16.293 -4.062 -4.012 1.00 82.00 67 THR A CA 1
ATOM 526 C C . THR A 1 67 ? -15.716 -3.755 -5.391 1.00 82.00 67 THR A C 1
ATOM 528 O O . THR A 1 67 ? -16.375 -3.090 -6.183 1.00 82.00 67 THR A O 1
ATOM 531 N N . GLY A 1 68 ? -14.516 -4.249 -5.702 1.00 81.00 68 GLY A N 1
ATOM 532 C CA . GLY A 1 68 ? -13.764 -3.871 -6.898 1.00 81.00 68 GLY A CA 1
ATOM 533 C C . GLY A 1 68 ? -13.184 -2.457 -6.822 1.00 81.00 68 GLY A C 1
ATOM 534 O O . GLY A 1 68 ? -12.654 -1.964 -7.815 1.00 81.00 68 GLY A O 1
ATOM 535 N N . GLU A 1 69 ? -13.284 -1.787 -5.670 1.00 81.06 69 GLU A N 1
ATOM 536 C CA . GLU A 1 69 ? -12.791 -0.425 -5.504 1.00 81.06 69 GLU A CA 1
ATOM 537 C C . GLU A 1 69 ? -11.273 -0.409 -5.327 1.00 81.06 69 GLU A C 1
ATOM 539 O O . GLU A 1 69 ? -10.690 -1.205 -4.583 1.00 81.06 69 GLU A O 1
ATOM 544 N N . PHE A 1 70 ? -10.637 0.545 -6.002 1.00 80.88 70 PHE A N 1
ATOM 545 C CA . PHE A 1 70 ? -9.240 0.872 -5.776 1.00 80.88 70 PHE A CA 1
ATOM 546 C C . PHE A 1 70 ? -9.047 1.414 -4.357 1.00 80.88 70 PHE A C 1
ATOM 548 O O . PHE A 1 70 ? -9.758 2.322 -3.926 1.00 80.88 70 PHE A O 1
ATOM 555 N N . ILE A 1 71 ? -8.051 0.878 -3.653 1.00 80.31 71 ILE A N 1
ATOM 556 C CA . ILE A 1 71 ? -7.711 1.299 -2.294 1.00 80.31 71 ILE A CA 1
ATOM 557 C C . ILE A 1 71 ? -6.515 2.246 -2.320 1.00 80.31 71 ILE A C 1
ATOM 559 O O . ILE A 1 71 ? -6.601 3.360 -1.805 1.00 80.31 71 ILE A O 1
ATOM 563 N N . ARG A 1 72 ? -5.376 1.787 -2.860 1.00 79.88 72 ARG A N 1
ATOM 564 C CA . ARG A 1 72 ? -4.123 2.557 -2.914 1.00 79.88 72 ARG A CA 1
ATOM 565 C C . ARG A 1 72 ? -3.051 1.904 -3.787 1.00 79.88 72 ARG A C 1
ATOM 567 O O . ARG A 1 72 ? -3.093 0.699 -4.038 1.00 79.88 72 ARG A O 1
ATOM 574 N N . ASN A 1 73 ? -2.028 2.691 -4.115 1.00 80.88 73 ASN A N 1
ATOM 575 C CA . ASN A 1 73 ? -0.739 2.214 -4.616 1.00 80.88 73 ASN A CA 1
ATOM 576 C C . ASN A 1 73 ? 0.096 1.682 -3.432 1.00 80.88 73 ASN A C 1
ATOM 578 O O . ASN A 1 73 ? 0.206 2.359 -2.402 1.00 80.88 73 ASN A O 1
ATOM 582 N N . LEU A 1 74 ? 0.668 0.477 -3.553 1.00 80.62 74 LEU A N 1
ATOM 583 C CA . LEU A 1 74 ? 1.650 -0.057 -2.588 1.00 80.62 74 LEU A CA 1
ATOM 584 C C . LEU A 1 74 ? 3.089 0.203 -3.011 1.00 80.62 74 LEU A C 1
ATOM 586 O O . LEU A 1 74 ? 3.939 0.458 -2.165 1.00 80.62 74 LEU A O 1
ATOM 590 N N . VAL A 1 75 ? 3.356 0.110 -4.310 1.00 80.75 75 VAL A N 1
ATOM 591 C CA . VAL A 1 75 ? 4.668 0.370 -4.898 1.00 80.75 75 VAL A CA 1
ATOM 592 C C . VAL A 1 75 ? 4.457 1.286 -6.085 1.00 80.75 75 VAL A C 1
ATOM 594 O O . VAL A 1 75 ? 3.577 1.033 -6.903 1.00 80.75 75 VAL A O 1
ATOM 597 N N . GLU A 1 76 ? 5.277 2.325 -6.158 1.00 80.19 76 GLU A N 1
ATOM 598 C CA . GLU A 1 76 ? 5.296 3.297 -7.241 1.00 80.19 76 GLU A CA 1
ATOM 599 C C . GLU A 1 76 ? 6.757 3.524 -7.618 1.00 80.19 76 GLU A C 1
ATOM 601 O O . GLU A 1 76 ? 7.554 4.026 -6.821 1.00 80.19 76 GLU A O 1
ATOM 606 N N . LEU A 1 77 ? 7.143 3.060 -8.804 1.00 77.38 77 LEU A N 1
ATOM 607 C CA . LEU A 1 77 ? 8.496 3.257 -9.305 1.00 77.38 77 LEU A CA 1
ATOM 608 C C . LEU A 1 77 ? 8.524 4.556 -10.100 1.00 77.38 77 LEU A C 1
ATOM 610 O O . LEU A 1 77 ? 7.911 4.640 -11.165 1.00 77.38 77 LEU A O 1
ATOM 614 N N . SER A 1 78 ? 9.295 5.535 -9.622 1.00 74.81 78 SER A N 1
ATOM 615 C CA . SER A 1 78 ? 9.561 6.796 -10.332 1.00 74.81 78 SER A CA 1
ATOM 616 C C . SER A 1 78 ? 10.126 6.580 -11.741 1.00 74.81 78 SER A C 1
ATOM 618 O O . SER A 1 78 ? 9.962 7.421 -12.618 1.00 74.81 78 SER A O 1
ATOM 620 N N . SER A 1 79 ? 10.766 5.431 -11.972 1.00 72.25 79 SER A N 1
ATOM 621 C CA . SER A 1 79 ? 11.299 5.001 -13.260 1.00 72.25 79 SER A CA 1
ATOM 622 C C . SER A 1 79 ? 10.298 4.286 -14.169 1.00 72.25 79 SER A C 1
ATOM 624 O O . SER A 1 79 ? 10.679 3.874 -15.260 1.00 72.25 79 SER A O 1
ATOM 626 N N . GLY A 1 80 ? 9.031 4.122 -13.776 1.00 68.19 80 GLY A N 1
ATOM 627 C CA . GLY A 1 80 ? 8.046 3.384 -14.575 1.00 68.19 80 GLY A CA 1
ATOM 628 C C . GLY A 1 80 ? 7.977 3.819 -16.039 1.00 68.19 80 GLY A C 1
ATOM 629 O O . GLY A 1 80 ? 7.934 2.981 -16.938 1.00 68.19 80 GLY A O 1
ATOM 630 N N . GLY A 1 81 ? 8.089 5.129 -16.277 1.00 69.69 81 GLY A N 1
ATOM 631 C CA . GLY A 1 81 ? 7.825 5.740 -17.583 1.00 69.69 81 GLY A CA 1
ATOM 632 C C . GLY A 1 81 ? 9.023 5.655 -18.507 1.00 69.69 81 GLY A C 1
ATOM 633 O O . GLY A 1 81 ? 8.922 5.895 -19.706 1.00 69.69 81 GLY A O 1
ATOM 634 N N . SER A 1 82 ? 10.168 5.298 -17.933 1.00 73.94 82 SER A N 1
ATOM 635 C CA . SER A 1 82 ? 11.436 5.118 -18.614 1.00 73.94 82 SER A CA 1
ATOM 636 C C . SER A 1 82 ? 11.870 3.653 -18.669 1.00 73.94 82 SER A C 1
ATOM 638 O O . SER A 1 82 ? 12.886 3.371 -19.298 1.00 73.94 82 SER A O 1
ATOM 640 N N . GLY A 1 83 ? 11.099 2.718 -18.094 1.00 76.31 83 GLY A N 1
ATOM 641 C CA . GLY A 1 83 ? 11.354 1.276 -18.181 1.00 76.31 83 GLY A CA 1
ATOM 642 C C . GLY A 1 83 ? 11.386 0.524 -16.849 1.00 76.31 83 GLY A C 1
ATOM 643 O O . GLY A 1 83 ? 11.646 -0.679 -16.859 1.00 76.31 83 GLY A O 1
ATOM 644 N N . GLY A 1 84 ? 11.122 1.178 -15.721 1.00 82.12 84 GLY A N 1
ATOM 645 C CA . GLY A 1 84 ? 10.954 0.541 -14.415 1.00 82.12 84 GLY A CA 1
ATOM 646 C C . GLY A 1 84 ? 9.757 -0.411 -14.398 1.00 82.12 84 GLY A C 1
ATOM 647 O O . GLY A 1 84 ? 8.680 -0.078 -14.882 1.00 82.12 84 GLY A O 1
ATOM 648 N N . VAL A 1 85 ? 9.935 -1.614 -13.856 1.00 80.31 85 VAL A N 1
ATOM 649 C CA . VAL A 1 85 ? 8.905 -2.661 -13.815 1.00 80.31 85 VAL A CA 1
ATOM 650 C C . VAL A 1 85 ? 8.989 -3.489 -12.538 1.00 80.31 85 VAL A C 1
ATOM 652 O O . VAL A 1 85 ? 10.062 -3.681 -11.961 1.00 80.31 85 VAL A O 1
ATOM 655 N N . VAL A 1 86 ? 7.844 -4.036 -12.130 1.00 83.81 86 VAL A N 1
ATOM 656 C CA . VAL A 1 86 ? 7.754 -5.088 -11.113 1.00 83.81 86 VAL A CA 1
ATOM 657 C C . VAL A 1 86 ? 7.618 -6.427 -11.836 1.00 83.81 86 VAL A C 1
ATOM 659 O O . VAL A 1 86 ? 6.608 -6.687 -12.478 1.00 83.81 86 VAL A O 1
ATOM 662 N N . TRP A 1 87 ? 8.631 -7.286 -11.749 1.00 83.56 87 TRP A N 1
ATOM 663 C CA . TRP A 1 87 ? 8.675 -8.561 -12.475 1.00 83.56 87 TRP A CA 1
ATOM 664 C C . TRP A 1 87 ? 7.883 -9.660 -11.782 1.00 83.56 87 TRP A C 1
ATOM 666 O O . TRP A 1 87 ? 7.254 -10.501 -12.421 1.00 83.56 87 TRP A O 1
ATOM 676 N N . ARG A 1 88 ? 7.986 -9.707 -10.452 1.00 83.50 88 ARG A N 1
ATOM 677 C CA . ARG A 1 88 ? 7.390 -10.754 -9.626 1.00 83.50 88 A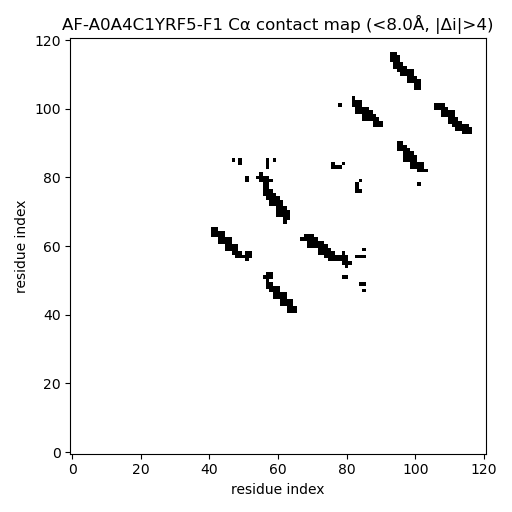RG A CA 1
ATOM 678 C C . ARG A 1 88 ? 7.004 -10.194 -8.277 1.00 83.50 88 ARG A C 1
ATOM 680 O O . ARG A 1 88 ? 7.711 -9.363 -7.712 1.00 83.50 88 ARG A O 1
ATOM 687 N N . VAL A 1 89 ? 5.922 -10.740 -7.748 1.00 86.88 89 VAL A N 1
ATOM 688 C CA . VAL A 1 89 ? 5.433 -10.436 -6.413 1.00 86.88 89 VAL A CA 1
ATOM 689 C C . VAL A 1 89 ? 5.264 -11.738 -5.643 1.00 86.88 89 VAL A C 1
ATOM 691 O O . VAL A 1 89 ? 4.799 -12.743 -6.188 1.00 86.88 89 VAL A O 1
ATOM 694 N N . ARG A 1 90 ? 5.642 -11.728 -4.366 1.00 87.06 90 ARG A N 1
ATOM 695 C CA . ARG A 1 90 ? 5.308 -12.780 -3.409 1.00 87.06 90 ARG A CA 1
ATOM 696 C C . ARG A 1 90 ? 4.743 -12.123 -2.160 1.00 87.06 90 ARG A C 1
ATOM 698 O O . ARG A 1 90 ? 5.400 -11.280 -1.567 1.00 87.06 90 ARG A O 1
ATOM 705 N N . VAL A 1 91 ? 3.556 -12.552 -1.741 1.00 84.19 91 VAL A N 1
ATOM 706 C CA . VAL A 1 91 ? 2.905 -12.068 -0.517 1.00 84.19 91 VAL A CA 1
ATOM 707 C C . VAL A 1 91 ? 2.804 -13.174 0.536 1.00 84.19 91 VAL A C 1
ATOM 709 O O . VAL A 1 91 ? 2.504 -14.318 0.190 1.00 84.19 91 VAL A O 1
ATOM 712 N N . SER A 1 92 ? 3.093 -12.858 1.797 1.00 83.38 92 SER A N 1
ATOM 713 C CA . SER A 1 92 ? 2.807 -13.661 2.992 1.00 83.38 92 SER A CA 1
ATOM 714 C C . SER A 1 92 ? 1.639 -13.036 3.774 1.00 83.38 92 SER A C 1
ATOM 716 O O . SER A 1 92 ? 0.952 -12.157 3.259 1.00 83.38 92 SER A O 1
ATOM 718 N N . ALA A 1 93 ? 1.365 -13.517 4.990 1.00 79.69 93 ALA A N 1
ATOM 719 C CA . ALA A 1 93 ? 0.347 -12.903 5.842 1.00 79.69 93 ALA A CA 1
ATOM 720 C C . ALA A 1 93 ? 0.737 -11.481 6.290 1.00 79.69 93 ALA A C 1
ATOM 722 O O . ALA A 1 93 ? -0.147 -10.661 6.514 1.00 79.69 93 ALA A O 1
ATOM 723 N N . THR A 1 94 ? 2.038 -11.202 6.400 1.00 82.44 94 THR A N 1
ATOM 724 C CA . THR A 1 94 ? 2.572 -9.949 6.950 1.00 82.44 94 THR A CA 1
ATOM 725 C C . THR A 1 94 ? 3.568 -9.263 6.031 1.00 82.44 94 THR A C 1
ATOM 727 O O . THR A 1 94 ? 3.899 -8.119 6.270 1.00 82.44 94 THR A O 1
ATOM 730 N N . GLU A 1 95 ? 4.036 -9.893 4.958 1.00 85.00 95 GLU A N 1
ATOM 731 C CA . GLU A 1 95 ? 5.082 -9.319 4.112 1.00 85.00 95 GLU A CA 1
ATOM 732 C C . GLU A 1 95 ? 4.692 -9.356 2.639 1.00 85.00 95 GLU A C 1
ATOM 734 O O . GLU A 1 95 ? 4.095 -10.316 2.146 1.00 85.00 95 GLU A O 1
ATOM 739 N N . LEU A 1 96 ? 5.104 -8.334 1.901 1.00 86.69 96 LEU A N 1
ATOM 740 C CA . LEU A 1 96 ? 5.026 -8.271 0.452 1.00 86.69 96 LEU A CA 1
ATOM 741 C C . LEU A 1 96 ? 6.418 -8.036 -0.114 1.00 86.69 96 LEU A C 1
ATOM 743 O O . LEU A 1 96 ? 7.055 -7.026 0.159 1.00 86.69 96 LEU A O 1
ATOM 747 N N . ILE A 1 97 ? 6.866 -8.969 -0.943 1.00 89.69 97 ILE A N 1
ATOM 748 C CA . ILE A 1 97 ? 8.159 -8.920 -1.609 1.00 89.69 97 ILE A CA 1
ATOM 749 C C . ILE A 1 97 ? 7.922 -8.686 -3.097 1.00 89.69 97 ILE A C 1
ATOM 751 O O . ILE A 1 97 ? 7.249 -9.480 -3.759 1.00 89.69 97 ILE A O 1
ATOM 755 N N . CYS A 1 98 ? 8.516 -7.627 -3.632 1.00 89.50 98 CYS A N 1
ATOM 756 C CA . CYS A 1 98 ? 8.449 -7.253 -5.037 1.00 89.50 98 CYS A CA 1
ATOM 757 C C . CYS A 1 98 ? 9.854 -7.282 -5.641 1.00 89.50 98 CYS A C 1
ATOM 759 O O . CYS A 1 98 ? 10.740 -6.553 -5.198 1.00 89.50 98 CYS A O 1
ATOM 761 N N . ALA A 1 99 ? 10.053 -8.097 -6.675 1.00 88.50 99 ALA A N 1
ATOM 762 C CA . ALA A 1 99 ? 11.244 -8.020 -7.510 1.00 88.50 99 ALA A CA 1
ATOM 763 C C . ALA A 1 99 ? 11.047 -6.908 -8.536 1.00 88.50 99 ALA A C 1
ATOM 765 O O . ALA A 1 99 ? 10.231 -7.041 -9.450 1.00 88.50 99 ALA A O 1
ATOM 766 N N . VAL A 1 100 ? 11.776 -5.811 -8.363 1.00 87.44 100 VAL A N 1
ATOM 767 C CA . VAL A 1 100 ? 11.686 -4.620 -9.206 1.00 87.44 100 VAL A CA 1
ATOM 768 C C . VAL A 1 100 ? 12.970 -4.437 -9.993 1.00 87.44 100 VAL A C 1
ATOM 770 O O . VAL A 1 100 ? 14.056 -4.761 -9.523 1.00 87.44 100 VAL A O 1
ATOM 773 N N . GLY A 1 101 ? 12.862 -3.926 -11.207 1.00 84.06 101 GLY A N 1
ATOM 774 C CA . GLY A 1 101 ? 14.025 -3.672 -12.041 1.00 84.06 101 GLY A CA 1
ATOM 775 C C . GLY A 1 101 ? 13.661 -2.821 -13.238 1.00 84.06 101 GLY A C 1
ATOM 776 O O . GLY A 1 101 ? 12.625 -2.163 -13.249 1.00 84.06 101 GLY A O 1
ATOM 777 N N . PHE A 1 102 ? 14.514 -2.857 -14.252 1.00 81.88 102 PHE A N 1
ATOM 778 C CA . PHE A 1 102 ? 14.398 -2.004 -15.425 1.00 81.88 102 PHE A CA 1
ATOM 779 C C . PHE A 1 102 ? 14.421 -2.862 -16.691 1.00 81.88 102 PHE A C 1
ATOM 781 O O . PHE A 1 102 ? 15.274 -3.739 -16.824 1.00 81.88 102 PHE A O 1
ATOM 788 N N . ARG A 1 103 ? 13.501 -2.624 -17.633 1.00 74.94 103 ARG A N 1
ATOM 789 C CA . ARG A 1 103 ? 13.359 -3.422 -18.868 1.00 74.94 103 ARG A CA 1
ATOM 790 C C . ARG A 1 103 ? 14.631 -3.452 -19.711 1.00 74.94 103 ARG A C 1
ATOM 792 O O . ARG A 1 103 ? 14.942 -4.480 -20.300 1.00 74.94 103 ARG A O 1
ATOM 799 N N . SER A 1 104 ? 15.363 -2.339 -19.768 1.00 73.62 104 SER A N 1
ATOM 800 C CA . SER A 1 104 ? 16.624 -2.228 -20.513 1.00 73.62 104 SER A CA 1
ATOM 801 C C . SER A 1 104 ? 17.818 -2.872 -19.805 1.00 73.62 104 SER A C 1
ATOM 803 O O . SER A 1 104 ? 18.903 -2.897 -20.377 1.00 73.62 104 SER A O 1
ATOM 805 N N . GLY A 1 105 ? 17.660 -3.360 -18.568 1.00 66.94 105 GLY A N 1
ATOM 806 C CA . GLY A 1 105 ? 18.752 -3.945 -17.784 1.00 66.94 105 GLY A CA 1
ATOM 807 C C . GLY A 1 105 ? 19.845 -2.951 -17.372 1.00 66.94 105 GLY A C 1
ATOM 808 O O . GLY A 1 105 ? 20.897 -3.368 -16.901 1.00 66.94 105 GLY A O 1
ATOM 809 N N . THR A 1 106 ? 19.620 -1.645 -17.558 1.00 67.06 106 THR A N 1
ATOM 810 C CA . THR A 1 106 ? 20.592 -0.583 -17.243 1.00 67.06 106 THR A CA 1
ATOM 811 C C . THR A 1 106 ? 20.653 -0.234 -15.759 1.00 67.06 106 THR A C 1
ATOM 813 O O . THR A 1 106 ? 21.646 0.336 -15.319 1.00 67.06 106 THR A O 1
ATOM 816 N N . GLU A 1 107 ? 19.620 -0.576 -14.986 1.00 68.38 107 GLU A N 1
ATOM 817 C CA . GLU A 1 107 ? 19.633 -0.464 -13.526 1.00 68.38 107 GLU A CA 1
ATOM 818 C C . GLU A 1 107 ? 19.585 -1.843 -12.866 1.00 68.38 107 GLU A C 1
ATOM 820 O O . GLU A 1 107 ? 18.992 -2.791 -13.391 1.00 68.38 107 GLU A O 1
ATOM 825 N N . GLU A 1 108 ? 20.190 -1.939 -11.681 1.00 75.25 108 GLU A N 1
ATOM 826 C CA . GLU A 1 108 ? 20.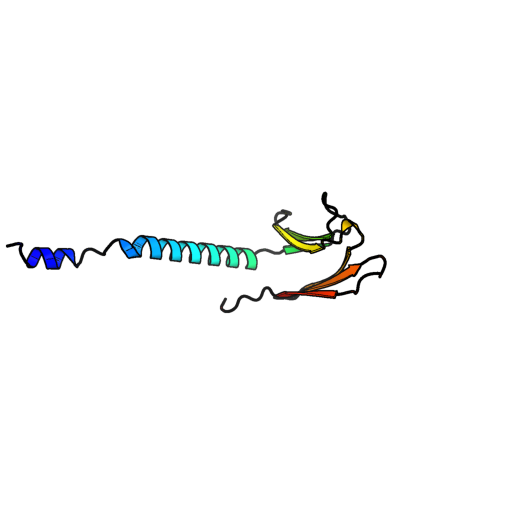197 -3.165 -10.891 1.00 75.25 108 GLU A CA 1
ATOM 827 C C . GLU A 1 108 ? 18.786 -3.566 -10.451 1.00 75.25 108 GLU A C 1
ATOM 829 O O . GLU A 1 108 ? 17.990 -2.750 -9.978 1.00 75.25 108 GLU A O 1
ATOM 834 N N . THR A 1 109 ? 18.504 -4.865 -10.565 1.00 83.19 109 THR A N 1
ATOM 835 C CA . THR A 1 109 ? 17.293 -5.467 -10.005 1.00 83.19 109 THR A CA 1
ATOM 836 C C . THR A 1 109 ? 17.370 -5.423 -8.484 1.00 83.19 109 THR A C 1
ATOM 838 O O . THR A 1 109 ? 18.358 -5.851 -7.891 1.00 83.19 109 THR A O 1
ATOM 841 N N . LYS A 1 110 ? 16.310 -4.926 -7.850 1.00 88.44 110 LYS A N 1
ATOM 842 C CA . LYS A 1 110 ? 16.199 -4.776 -6.398 1.00 88.44 110 LYS A CA 1
ATOM 843 C C . LYS A 1 110 ? 14.998 -5.557 -5.886 1.00 88.44 110 LYS A C 1
ATOM 845 O O . LYS A 1 110 ? 14.033 -5.805 -6.608 1.00 88.44 110 LYS A O 1
ATOM 850 N N . LEU A 1 111 ? 15.051 -5.925 -4.613 1.00 90.12 111 LEU A N 1
ATOM 851 C CA . LEU A 1 111 ? 13.894 -6.437 -3.893 1.00 90.12 111 LEU A CA 1
ATOM 852 C C . LEU A 1 111 ? 13.343 -5.319 -3.014 1.00 90.12 111 LEU A C 1
ATOM 854 O O . LEU A 1 111 ? 14.069 -4.764 -2.192 1.00 90.12 111 LEU A O 1
ATOM 858 N N . LEU A 1 112 ? 12.066 -4.996 -3.190 1.00 88.00 112 LEU A N 1
ATOM 859 C CA . LEU A 1 112 ? 11.317 -4.195 -2.231 1.00 88.00 112 LEU A CA 1
ATOM 860 C C . LEU A 1 112 ? 10.586 -5.153 -1.299 1.00 88.00 112 LEU A C 1
ATOM 862 O O . LEU A 1 112 ? 9.835 -6.005 -1.767 1.00 88.00 112 LEU A O 1
ATOM 866 N N . VAL A 1 113 ? 10.821 -5.017 0.001 1.00 88.25 113 VAL A N 1
ATOM 867 C CA . VAL A 1 113 ? 10.141 -5.790 1.043 1.00 88.25 113 VAL A CA 1
ATOM 868 C C . VAL A 1 113 ? 9.317 -4.811 1.863 1.00 88.25 113 VAL A C 1
ATOM 870 O O . VAL A 1 113 ? 9.867 -3.887 2.458 1.00 88.25 113 VAL A O 1
ATOM 873 N N . LEU A 1 114 ? 8.000 -4.985 1.842 1.00 85.88 114 LEU A N 1
ATOM 874 C CA . LEU A 1 114 ? 7.064 -4.239 2.666 1.00 85.88 114 LEU A CA 1
ATOM 875 C C . LEU A 1 114 ? 6.599 -5.158 3.788 1.00 85.88 114 LEU A C 1
ATOM 877 O O . LEU A 1 114 ? 6.020 -6.208 3.514 1.00 85.88 114 LEU A O 1
ATOM 881 N N . ASP A 1 115 ? 6.859 -4.751 5.023 1.00 86.56 115 ASP A N 1
ATOM 882 C CA . ASP A 1 115 ? 6.374 -5.419 6.224 1.00 86.56 115 ASP A CA 1
ATOM 883 C C . ASP A 1 115 ? 5.103 -4.711 6.714 1.00 86.56 115 ASP A C 1
ATOM 885 O O . ASP A 1 115 ? 5.057 -3.485 6.851 1.00 86.56 115 ASP A O 1
ATOM 889 N N . PHE A 1 116 ? 4.054 -5.495 6.907 1.00 82.06 116 PHE A N 1
ATOM 890 C CA . PHE A 1 116 ? 2.743 -5.097 7.399 1.00 82.06 116 PHE A CA 1
ATOM 891 C C . PHE A 1 116 ? 2.482 -5.619 8.809 1.00 82.06 116 PHE A C 1
ATOM 893 O O . PHE A 1 116 ? 1.363 -5.457 9.302 1.00 82.06 116 PHE A O 1
ATOM 900 N N . ASP A 1 117 ? 3.465 -6.252 9.454 1.00 82.56 117 ASP A N 1
ATOM 901 C CA . ASP A 1 117 ? 3.328 -6.605 10.854 1.00 82.56 117 ASP A CA 1
ATOM 902 C C . ASP A 1 117 ? 3.143 -5.336 11.698 1.00 82.56 117 ASP A C 1
ATOM 904 O O . ASP A 1 117 ? 3.753 -4.285 11.467 1.00 82.56 117 ASP A O 1
ATOM 908 N N . VAL A 1 118 ? 2.244 -5.417 12.673 1.00 68.38 118 VAL A N 1
ATOM 909 C CA . VAL A 1 118 ? 1.924 -4.298 13.556 1.00 68.38 118 VAL A CA 1
ATOM 910 C C . VAL A 1 118 ? 2.402 -4.690 14.947 1.00 68.38 118 VAL A C 1
ATOM 912 O O . VAL A 1 118 ? 1.758 -5.524 15.587 1.00 68.38 118 VAL A O 1
ATOM 915 N N . PRO A 1 119 ? 3.498 -4.099 15.459 1.00 58.72 119 PRO A N 1
ATOM 916 C CA . PRO A 1 119 ? 3.985 -4.430 16.789 1.00 58.72 119 PRO A CA 1
ATOM 917 C C . PRO A 1 119 ? 2.892 -4.160 17.832 1.00 58.72 119 PRO A C 1
ATOM 919 O O . PRO A 1 119 ? 2.499 -3.010 18.049 1.00 58.72 119 PRO A O 1
ATOM 922 N N . GLY A 1 120 ? 2.397 -5.223 18.472 1.00 57.66 120 GLY A N 1
ATOM 923 C CA . GLY A 1 120 ? 1.409 -5.142 19.553 1.00 57.66 120 GLY A CA 1
ATOM 924 C C . GLY A 1 120 ? -0.064 -5.081 19.128 1.00 57.66 120 GLY A C 1
ATOM 925 O O . GLY A 1 120 ? -0.854 -4.470 19.852 1.00 57.66 120 GLY A O 1
ATOM 926 N N . ALA A 1 121 ? -0.432 -5.663 17.981 1.00 49.19 121 ALA A N 1
ATOM 927 C CA . ALA A 1 121 ? -1.824 -6.027 17.684 1.00 49.19 121 ALA A CA 1
ATOM 928 C C . ALA A 1 121 ? -2.285 -7.271 18.464 1.00 49.19 121 ALA A C 1
ATOM 930 O O . ALA A 1 121 ? -1.445 -8.166 18.713 1.00 49.19 121 ALA A O 1
#